Protein AF-A0A8T5A6K4-F1 (afdb_monomer)

Nearest PDB structures (foldseek):
  7a0g-assembly1_JJJ  TM=9.072E-01  e=1.292E+00  Serratia marcescens
  6grj-assembly1_B  TM=9.004E-01  e=2.793E+00  Aeromonas hydrophila
  6h2f-assembly1_A  TM=5.429E-01  e=4.488E+00  Aeromonas hydrophila subsp. hydrophila AL09-71
  6grj-assembly1_I  TM=4.596E-01  e=4.488E+00  Aeromonas hydrophila
  7a0g-assembly1_III  TM=4.175E-01  e=3.144E+00  Serratia marcescens

pLDDT: mean 89.65, std 10.55, range [46.16, 98.0]

Radius of gyration: 16.22 Å; Cα contacts (8 Å, |Δi|>4): 68; chains: 1; bounding box: 32×13×52 Å

Mean predicted aligned error: 5.37 Å

Structure (mmCIF, N/CA/C/O backbone):
data_AF-A0A8T5A6K4-F1
#
_entry.id   AF-A0A8T5A6K4-F1
#
loop_
_atom_site.group_PDB
_atom_site.id
_atom_site.type_symbol
_atom_site.label_atom_id
_atom_site.label_alt_id
_atom_site.label_comp_id
_atom_site.label_asym_id
_atom_site.label_entity_id
_atom_site.label_seq_id
_atom_site.pdbx_PDB_ins_code
_atom_site.Cartn_x
_atom_site.Cartn_y
_atom_site.Cartn_z
_atom_site.occupancy
_atom_site.B_iso_or_equiv
_atom_site.auth_seq_id
_atom_site.auth_comp_id
_atom_site.auth_asym_id
_atom_site.auth_atom_id
_atom_site.pdbx_PDB_model_num
ATOM 1 N N . MET A 1 1 ? -10.569 0.629 33.853 1.00 57.69 1 MET A N 1
ATOM 2 C CA . MET A 1 1 ? -10.685 0.255 32.422 1.00 57.69 1 MET A CA 1
ATOM 3 C C . MET A 1 1 ? -10.270 -1.206 32.284 1.00 57.69 1 MET A C 1
ATOM 5 O O . MET A 1 1 ? -9.165 -1.525 32.702 1.00 57.69 1 MET A O 1
ATOM 9 N N . SER A 1 2 ? -11.157 -2.089 31.807 1.00 69.75 2 SER A N 1
ATOM 10 C CA . SER A 1 2 ? -10.873 -3.531 31.654 1.00 69.75 2 SER A CA 1
ATOM 11 C C . SER A 1 2 ? -9.679 -3.766 30.713 1.00 69.75 2 SER A C 1
ATOM 13 O O . SER A 1 2 ? -9.529 -3.030 29.734 1.00 69.75 2 SER A O 1
ATOM 15 N N . LYS A 1 3 ? -8.848 -4.784 30.995 1.00 72.62 3 LYS A N 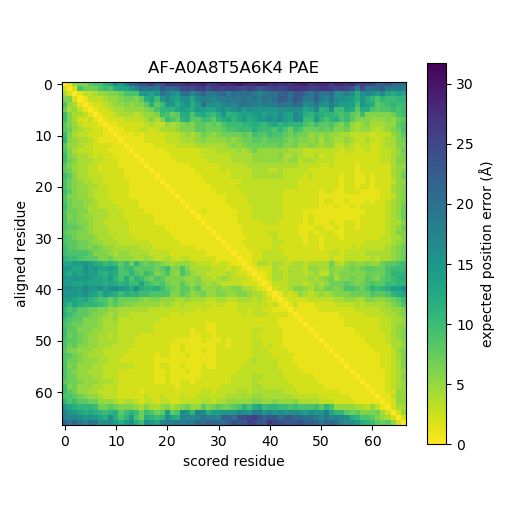1
ATOM 16 C CA . LYS A 1 3 ? -7.723 -5.225 30.139 1.00 72.62 3 LYS A CA 1
ATOM 17 C C . LYS A 1 3 ? -8.159 -5.396 28.678 1.00 72.62 3 LYS A C 1
ATOM 19 O O . LYS A 1 3 ? -7.451 -4.973 27.773 1.00 72.62 3 LYS A O 1
ATOM 24 N N . GLU A 1 4 ? -9.364 -5.914 28.478 1.00 73.12 4 GLU A N 1
ATOM 25 C CA . GLU A 1 4 ? -9.968 -6.189 27.175 1.00 73.12 4 GLU A CA 1
ATOM 26 C C . GLU A 1 4 ? -10.185 -4.917 26.333 1.00 73.12 4 GLU A C 1
ATOM 28 O O . GLU A 1 4 ? -9.818 -4.872 25.161 1.00 73.12 4 GLU A O 1
ATOM 33 N N . LYS A 1 5 ? -10.655 -3.821 26.953 1.00 72.50 5 LYS A N 1
ATOM 34 C CA . LYS A 1 5 ? -10.804 -2.522 26.270 1.00 72.50 5 LYS A CA 1
ATOM 35 C C . LYS A 1 5 ? -9.465 -1.939 25.816 1.00 72.50 5 LYS A C 1
ATOM 37 O O . LYS A 1 5 ? -9.425 -1.278 24.783 1.00 72.50 5 LYS A O 1
ATOM 42 N N . ARG A 1 6 ? -8.377 -2.155 26.568 1.00 76.50 6 ARG A N 1
ATOM 43 C CA . ARG A 1 6 ? -7.033 -1.712 26.149 1.00 76.50 6 ARG A CA 1
ATOM 44 C C . ARG A 1 6 ? -6.548 -2.489 24.929 1.00 76.50 6 ARG A C 1
ATOM 46 O O . ARG A 1 6 ? -6.036 -1.865 24.008 1.00 76.50 6 ARG A O 1
ATOM 53 N N . THR A 1 7 ? -6.747 -3.805 24.910 1.00 83.06 7 THR A N 1
ATOM 54 C CA . THR A 1 7 ? -6.336 -4.665 23.792 1.00 83.06 7 THR A CA 1
ATOM 55 C C . THR A 1 7 ? -7.071 -4.312 22.500 1.00 83.06 7 THR A C 1
ATOM 57 O O . THR A 1 7 ? -6.435 -4.178 21.457 1.00 83.06 7 THR A O 1
ATOM 60 N N . ILE A 1 8 ? -8.387 -4.078 22.570 1.00 84.75 8 ILE A N 1
ATOM 61 C CA . ILE A 1 8 ? -9.188 -3.662 21.408 1.00 84.75 8 ILE A CA 1
ATOM 62 C C . ILE A 1 8 ? -8.695 -2.315 20.866 1.00 84.75 8 ILE A C 1
ATOM 64 O O . ILE A 1 8 ? -8.483 -2.176 19.665 1.00 84.75 8 ILE A O 1
ATOM 68 N N . LEU A 1 9 ? -8.439 -1.341 21.747 1.00 82.94 9 LEU A N 1
ATOM 69 C CA . LEU A 1 9 ? -7.962 -0.020 21.335 1.00 82.94 9 LEU A CA 1
ATOM 70 C C . LEU A 1 9 ? -6.577 -0.089 20.670 1.00 82.94 9 LEU A C 1
ATOM 72 O O . LEU A 1 9 ? -6.357 0.541 19.638 1.00 82.94 9 LEU A O 1
ATOM 76 N N . SER A 1 10 ? -5.656 -0.886 21.226 1.00 87.31 10 SER A N 1
ATOM 77 C CA . SER A 1 10 ? -4.338 -1.095 20.618 1.00 87.31 10 SER A CA 1
ATOM 78 C C . SER A 1 10 ? -4.418 -1.811 19.273 1.00 87.31 10 SER A C 1
ATOM 80 O O . SER A 1 10 ? -3.646 -1.490 18.377 1.00 87.31 10 SER A O 1
ATOM 82 N N . LEU A 1 11 ? -5.360 -2.744 19.109 1.00 88.31 11 LEU A N 1
ATOM 83 C CA . LEU A 1 11 ? -5.551 -3.465 17.853 1.00 88.31 11 LEU A CA 1
ATOM 84 C C . LEU A 1 11 ? -6.010 -2.513 16.742 1.00 88.31 11 LEU A C 1
ATOM 86 O O . LEU A 1 11 ? -5.406 -2.493 15.676 1.00 88.31 11 LEU A O 1
ATOM 90 N N . VAL A 1 12 ? -7.015 -1.675 17.023 1.00 88.50 12 VAL A N 1
ATOM 91 C CA . VAL A 1 12 ? -7.526 -0.672 16.070 1.00 88.50 12 VAL A CA 1
ATOM 92 C C . VAL A 1 12 ? -6.447 0.350 15.708 1.00 88.50 12 VAL A C 1
ATOM 94 O O . VAL A 1 12 ? -6.323 0.757 14.554 1.00 88.50 12 VAL A O 1
ATOM 97 N N . PHE A 1 13 ? -5.631 0.757 16.681 1.00 89.88 13 PHE A N 1
ATOM 98 C CA . PHE A 1 13 ? -4.511 1.660 16.430 1.00 89.88 13 PHE A CA 1
ATOM 99 C C . PHE A 1 13 ? -3.461 1.033 15.501 1.00 89.88 13 PHE A C 1
ATOM 101 O O . PHE A 1 13 ? -3.046 1.663 14.527 1.00 89.88 13 PHE A O 1
ATOM 108 N N . MET A 1 14 ? -3.078 -0.221 15.760 1.00 92.12 14 MET A N 1
ATOM 109 C CA . MET A 1 14 ? -2.145 -0.956 14.905 1.00 92.12 14 MET A CA 1
ATOM 110 C C . MET A 1 14 ? -2.709 -1.176 13.500 1.00 92.12 14 MET A C 1
ATOM 112 O O . MET A 1 14 ? -1.981 -0.999 12.530 1.00 92.12 14 MET A O 1
ATOM 116 N N . GLU A 1 15 ? -4.004 -1.475 13.377 1.00 91.94 15 GLU A N 1
ATOM 117 C CA . GLU A 1 15 ? -4.698 -1.626 12.094 1.00 91.94 15 GLU A CA 1
ATOM 118 C C . GLU A 1 15 ? -4.579 -0.357 11.234 1.00 91.94 15 GLU A C 1
ATOM 120 O O . GLU A 1 15 ? -4.189 -0.435 10.066 1.00 91.94 15 GLU A O 1
ATOM 125 N N . LYS A 1 16 ? -4.802 0.826 11.823 1.00 91.38 16 LYS A N 1
ATOM 126 C CA . LYS A 1 16 ? -4.663 2.107 11.110 1.00 91.38 16 LYS A CA 1
ATOM 127 C C . LYS A 1 16 ? -3.216 2.416 10.720 1.00 91.38 16 LYS A C 1
ATOM 129 O O . LYS A 1 16 ? -2.985 2.900 9.612 1.00 91.38 16 LYS A O 1
ATOM 134 N N . ILE A 1 17 ? -2.240 2.114 11.581 1.00 95.31 17 ILE A N 1
ATOM 135 C CA . ILE A 1 17 ? -0.813 2.291 11.253 1.00 95.31 17 ILE A CA 1
ATOM 136 C C . ILE A 1 17 ? -0.404 1.373 10.101 1.00 95.31 17 ILE A C 1
ATOM 138 O O . ILE A 1 17 ? 0.218 1.834 9.145 1.00 95.31 17 ILE A O 1
ATOM 142 N N . SER A 1 18 ? -0.762 0.091 10.169 1.00 95.00 18 SER A N 1
ATOM 143 C CA . SER A 1 18 ? -0.462 -0.874 9.112 1.00 95.00 18 SER A CA 1
ATOM 144 C C . SER A 1 18 ? -1.121 -0.480 7.791 1.00 95.00 18 SER A C 1
ATOM 146 O O . SER A 1 18 ? -0.466 -0.535 6.752 1.00 95.00 18 SER A O 1
ATOM 148 N N . GLY A 1 19 ? -2.370 -0.003 7.830 1.00 95.94 19 GLY A N 1
ATOM 149 C CA . GLY A 1 19 ? -3.062 0.535 6.659 1.00 95.94 19 GLY A CA 1
ATOM 150 C C . GLY A 1 19 ? -2.347 1.746 6.054 1.00 95.94 19 GLY A C 1
ATOM 151 O O . GLY A 1 19 ? -2.142 1.806 4.844 1.00 95.94 19 GLY A O 1
ATOM 152 N N . PHE A 1 20 ? -1.881 2.676 6.891 1.00 96.62 20 PHE A N 1
ATOM 153 C CA . PHE A 1 20 ? -1.101 3.830 6.439 1.00 96.62 20 PHE A CA 1
ATOM 154 C C . PHE A 1 20 ? 0.238 3.428 5.812 1.00 96.62 20 PHE A C 1
ATOM 156 O O . PHE A 1 20 ? 0.590 3.928 4.745 1.00 96.62 20 PHE A O 1
ATOM 163 N N . MET A 1 21 ? 0.963 2.486 6.420 1.00 97.50 21 MET A N 1
ATOM 164 C CA . MET A 1 21 ? 2.202 1.955 5.843 1.00 97.50 21 MET A CA 1
ATOM 165 C C . MET A 1 21 ? 1.950 1.299 4.481 1.00 97.50 21 MET A C 1
ATOM 167 O O . MET A 1 21 ? 2.668 1.591 3.529 1.00 97.50 21 MET A O 1
ATOM 171 N N . LEU A 1 22 ? 0.908 0.469 4.364 1.00 97.38 22 LEU A N 1
ATOM 172 C CA . LEU A 1 22 ? 0.500 -0.154 3.100 1.00 97.38 22 LEU A CA 1
ATOM 173 C C . LEU A 1 22 ? 0.160 0.881 2.029 1.00 97.38 22 LEU A C 1
ATOM 175 O O . LEU A 1 22 ? 0.586 0.734 0.886 1.00 97.38 22 LEU A O 1
ATOM 179 N N . LEU A 1 23 ? -0.555 1.942 2.406 1.00 97.88 23 LEU A N 1
ATOM 180 C CA . LEU A 1 23 ? -0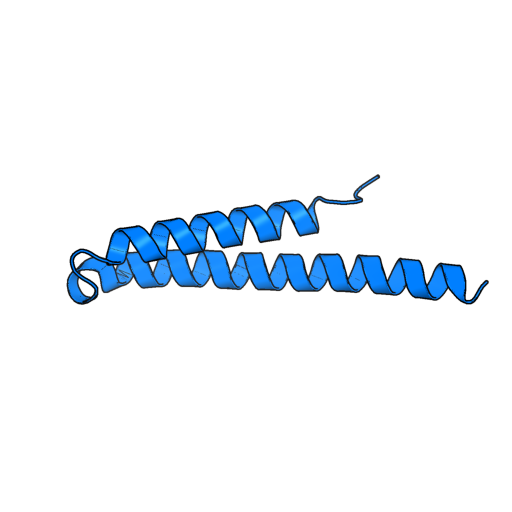.905 3.030 1.502 1.00 97.88 23 LEU A CA 1
ATOM 181 C C . LEU A 1 23 ? 0.350 3.717 0.953 1.00 97.88 23 LEU A C 1
ATOM 183 O O . LEU A 1 23 ? 0.501 3.846 -0.261 1.00 97.88 23 LEU A O 1
ATOM 187 N N . VAL A 1 24 ? 1.270 4.112 1.836 1.00 98.00 24 VAL A N 1
ATOM 188 C CA . VAL A 1 24 ? 2.522 4.780 1.452 1.00 98.00 24 VAL A CA 1
ATOM 189 C C . VAL A 1 24 ? 3.382 3.871 0.576 1.00 98.00 24 VAL A C 1
ATOM 191 O O . VAL A 1 24 ? 3.865 4.310 -0.466 1.00 98.00 24 VAL A O 1
ATOM 194 N N . ILE A 1 25 ? 3.542 2.601 0.958 1.00 97.88 25 ILE A N 1
ATOM 195 C CA . ILE A 1 25 ? 4.334 1.626 0.199 1.00 97.88 25 ILE A CA 1
ATOM 196 C C . ILE A 1 25 ? 3.704 1.366 -1.172 1.00 97.88 25 ILE A C 1
ATOM 198 O O . ILE A 1 25 ? 4.422 1.339 -2.168 1.00 97.88 25 ILE A O 1
ATOM 202 N N . GLY A 1 26 ? 2.381 1.212 -1.248 1.00 98.00 26 GLY A N 1
ATOM 203 C CA . GLY A 1 26 ? 1.665 0.985 -2.502 1.00 98.00 26 GLY A CA 1
ATOM 204 C C . GLY A 1 26 ? 1.793 2.159 -3.471 1.00 98.00 26 GLY A C 1
ATOM 205 O O . GLY A 1 26 ? 2.139 1.965 -4.637 1.00 98.00 26 GLY A O 1
ATOM 206 N N . VAL A 1 27 ? 1.604 3.387 -2.974 1.00 97.81 27 VAL A N 1
ATOM 207 C CA . VAL A 1 27 ? 1.785 4.615 -3.764 1.00 97.81 27 VAL A CA 1
ATOM 208 C C . VAL A 1 27 ? 3.234 4.759 -4.227 1.00 97.81 27 VAL A C 1
ATOM 210 O O . VAL A 1 27 ? 3.469 5.023 -5.405 1.00 97.81 27 VAL A O 1
ATOM 213 N N . ALA A 1 28 ? 4.207 4.542 -3.337 1.00 97.44 28 ALA A N 1
ATOM 214 C CA . ALA A 1 28 ? 5.621 4.599 -3.691 1.00 97.44 28 ALA A CA 1
ATOM 215 C C . ALA A 1 28 ? 5.972 3.556 -4.761 1.00 97.44 28 ALA A C 1
ATOM 217 O O . ALA A 1 28 ? 6.608 3.896 -5.755 1.00 97.44 28 ALA A O 1
ATOM 218 N N . LEU A 1 29 ? 5.514 2.309 -4.605 1.00 96.44 29 LEU A N 1
ATOM 219 C CA . LEU A 1 29 ? 5.752 1.240 -5.573 1.00 96.44 29 LEU A CA 1
ATOM 220 C C . LEU A 1 29 ? 5.178 1.591 -6.947 1.00 96.44 29 LEU A C 1
ATOM 222 O O . LEU A 1 29 ? 5.892 1.479 -7.940 1.00 96.44 29 LEU A O 1
ATOM 226 N N . ALA A 1 30 ? 3.927 2.054 -7.009 1.00 96.75 30 ALA A N 1
ATOM 227 C CA . ALA A 1 30 ? 3.300 2.451 -8.266 1.00 96.75 30 ALA A CA 1
ATOM 228 C C . ALA A 1 30 ? 4.027 3.639 -8.919 1.00 96.75 30 ALA A C 1
ATOM 230 O O . ALA A 1 30 ? 4.266 3.628 -10.126 1.00 96.75 30 ALA A O 1
ATOM 231 N N . TYR A 1 31 ? 4.432 4.632 -8.124 1.00 96.44 31 TYR A N 1
ATOM 232 C CA . TYR A 1 31 ? 5.166 5.805 -8.597 1.00 96.44 31 TYR A CA 1
ATOM 233 C C . TYR A 1 31 ? 6.542 5.441 -9.168 1.00 96.44 31 TYR A C 1
ATOM 235 O O . TYR A 1 31 ? 6.875 5.826 -10.289 1.00 96.44 31 TYR A O 1
ATOM 243 N N . TYR A 1 32 ? 7.332 4.658 -8.430 1.00 94.94 32 TYR A N 1
ATOM 244 C CA . TYR A 1 32 ? 8.648 4.223 -8.890 1.00 94.94 32 TYR A CA 1
ATOM 245 C C . TYR A 1 32 ? 8.544 3.272 -10.084 1.00 94.94 32 TYR A C 1
ATOM 247 O O . TYR A 1 32 ? 9.276 3.443 -11.055 1.00 94.94 32 TYR A O 1
ATOM 255 N N . ALA A 1 33 ? 7.605 2.326 -10.069 1.00 94.31 33 ALA A N 1
ATOM 256 C CA . ALA A 1 33 ? 7.395 1.428 -11.200 1.00 94.31 33 ALA A CA 1
ATOM 257 C C . ALA A 1 33 ? 6.999 2.185 -12.477 1.00 94.31 33 ALA A C 1
ATOM 259 O O . ALA A 1 33 ? 7.448 1.823 -13.561 1.00 94.31 33 ALA A O 1
ATOM 260 N N . ASN A 1 34 ? 6.219 3.263 -12.354 1.00 93.38 34 ASN A N 1
ATOM 261 C CA . ASN A 1 34 ? 5.869 4.120 -13.482 1.00 93.38 34 ASN A CA 1
ATOM 262 C C . ASN A 1 34 ? 7.059 4.955 -13.984 1.00 93.38 34 ASN A C 1
ATOM 264 O O . ASN A 1 34 ? 7.285 5.035 -15.187 1.00 93.38 34 ASN A O 1
ATOM 268 N N . ASN A 1 35 ? 7.852 5.539 -13.081 1.00 93.94 35 ASN A N 1
ATOM 269 C CA . ASN A 1 35 ? 9.015 6.351 -13.462 1.00 93.94 35 ASN A CA 1
ATOM 270 C C . ASN A 1 35 ? 10.141 5.538 -14.111 1.00 93.94 35 ASN A C 1
ATOM 272 O O . ASN A 1 35 ? 10.876 6.066 -14.938 1.00 93.94 35 ASN A O 1
ATOM 276 N N . TYR A 1 36 ? 10.281 4.267 -13.738 1.00 92.44 36 TYR A N 1
ATOM 277 C CA . TYR A 1 36 ? 11.308 3.373 -14.272 1.00 92.44 36 TYR A CA 1
ATOM 278 C C . TYR A 1 36 ? 10.719 2.309 -15.206 1.00 92.44 36 TYR A C 1
ATOM 280 O O . TYR A 1 36 ? 11.328 1.256 -15.399 1.00 92.44 36 TYR A O 1
ATOM 288 N N . ILE A 1 37 ? 9.545 2.562 -15.799 1.00 89.69 37 ILE A N 1
ATOM 289 C CA . ILE A 1 37 ? 8.832 1.569 -16.615 1.00 89.69 37 ILE A CA 1
ATOM 290 C C . ILE A 1 37 ? 9.663 1.098 -17.817 1.00 89.69 37 ILE A C 1
ATOM 292 O O . ILE A 1 37 ? 9.654 -0.084 -18.149 1.00 89.69 37 ILE A O 1
ATOM 296 N N . GLU A 1 38 ? 10.458 1.995 -18.406 1.00 86.12 38 GLU A N 1
ATOM 297 C CA . GLU A 1 38 ? 11.370 1.683 -19.513 1.00 86.12 38 GLU A CA 1
ATOM 298 C C . GLU A 1 38 ? 12.486 0.712 -19.097 1.00 86.12 38 GLU A C 1
ATOM 300 O O . GLU A 1 38 ? 12.864 -0.164 -19.872 1.00 86.12 38 GLU A O 1
ATOM 305 N N . TYR A 1 39 ? 12.969 0.810 -17.854 1.00 89.56 39 TYR A N 1
ATOM 306 C CA . TYR A 1 39 ? 13.997 -0.081 -17.302 1.00 89.56 39 TYR A CA 1
ATOM 307 C C . TYR A 1 39 ? 13.423 -1.415 -16.814 1.00 89.56 39 TYR A C 1
ATOM 309 O O . TYR A 1 39 ? 14.109 -2.434 -16.832 1.00 89.56 39 TYR A O 1
ATOM 317 N N . LEU A 1 40 ? 12.162 -1.414 -16.375 1.00 83.75 40 LEU A N 1
ATOM 318 C CA . LEU A 1 40 ? 11.434 -2.615 -15.965 1.00 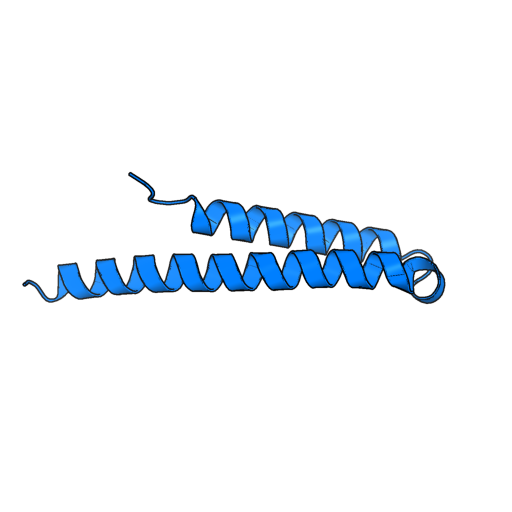83.75 40 LEU A CA 1
ATOM 319 C C . LEU A 1 40 ? 10.954 -3.435 -17.170 1.00 83.75 40 LEU A C 1
ATOM 321 O O . LEU A 1 40 ? 10.679 -4.623 -17.028 1.00 83.75 40 LEU A O 1
ATOM 325 N N . GLY A 1 41 ? 10.844 -2.838 -18.357 1.00 88.00 41 GLY A N 1
ATOM 326 C CA . GLY A 1 41 ? 10.326 -3.517 -19.540 1.00 88.00 41 GLY A CA 1
ATOM 327 C C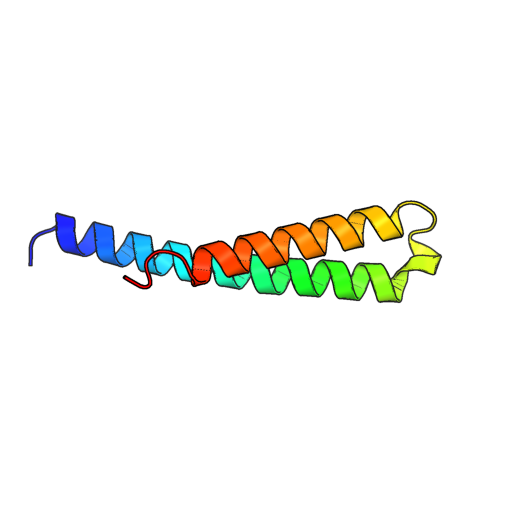 . GLY A 1 41 ? 8.895 -4.030 -19.326 1.00 88.00 41 GLY A C 1
ATOM 328 O O . GLY A 1 41 ? 8.067 -3.388 -18.679 1.00 88.00 41 GLY A O 1
ATOM 329 N N . GLY A 1 42 ? 8.589 -5.221 -19.848 1.00 88.25 42 GLY A N 1
ATOM 330 C CA . GLY A 1 42 ? 7.227 -5.778 -19.845 1.00 88.25 42 GLY A CA 1
ATOM 331 C C . GLY A 1 42 ? 6.620 -6.067 -18.463 1.00 88.25 42 GLY A C 1
ATOM 332 O O . GLY A 1 42 ? 5.408 -6.241 -18.365 1.00 88.25 42 GLY A O 1
ATOM 333 N N . ILE A 1 43 ? 7.423 -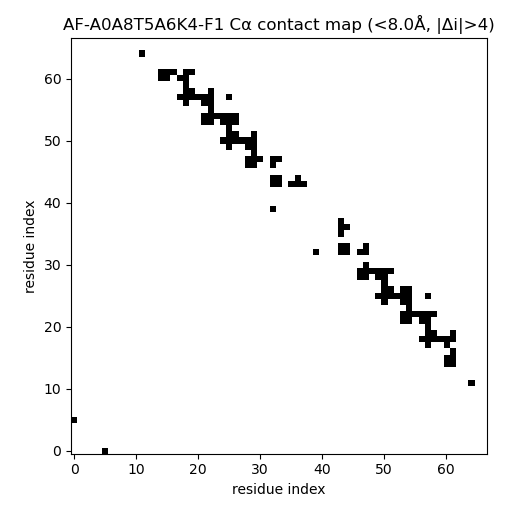6.097 -17.393 1.00 91.00 43 ILE A N 1
ATOM 334 C CA . ILE A 1 43 ? 6.934 -6.323 -16.020 1.00 91.00 43 ILE A CA 1
ATOM 335 C C . ILE A 1 43 ? 6.560 -5.024 -15.290 1.00 91.00 43 ILE A C 1
ATOM 337 O O . ILE A 1 43 ? 5.943 -5.081 -14.229 1.00 91.00 43 ILE A O 1
ATOM 341 N N . GLY A 1 44 ? 6.876 -3.850 -15.847 1.00 91.25 44 GLY A N 1
ATOM 342 C CA . GLY A 1 44 ? 6.531 -2.554 -15.253 1.00 91.25 44 GLY A CA 1
ATOM 343 C C . GLY A 1 44 ? 5.038 -2.402 -14.911 1.00 91.25 44 GLY A C 1
ATOM 344 O O . GLY A 1 44 ? 4.718 -2.105 -13.757 1.00 91.25 44 GLY A O 1
ATOM 345 N N . PRO A 1 45 ? 4.106 -2.704 -15.840 1.00 93.12 45 PRO A N 1
ATOM 346 C CA . PRO A 1 45 ? 2.668 -2.651 -15.568 1.00 93.12 45 PRO A CA 1
ATOM 347 C C . PRO A 1 45 ? 2.212 -3.541 -14.402 1.00 93.12 45 PRO A C 1
ATOM 349 O O . PRO A 1 45 ? 1.295 -3.172 -13.668 1.00 93.12 45 PRO A O 1
ATOM 352 N N . PHE A 1 46 ? 2.866 -4.689 -14.189 1.00 94.38 46 PHE A N 1
ATOM 353 C CA . PHE A 1 46 ? 2.549 -5.593 -13.082 1.00 94.38 46 PHE A CA 1
ATOM 354 C C . PHE A 1 46 ? 2.857 -4.952 -11.723 1.00 94.38 46 PHE A C 1
ATOM 356 O O . PHE A 1 46 ? 2.020 -4.987 -10.821 1.00 94.38 46 PHE A O 1
ATOM 363 N 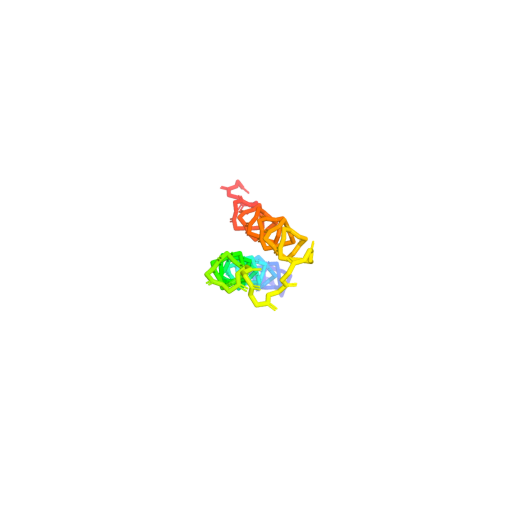N . PHE A 1 47 ? 4.016 -4.303 -11.583 1.00 94.44 47 PHE A N 1
ATOM 364 C CA . PHE A 1 47 ? 4.378 -3.600 -10.348 1.00 94.44 47 PHE A CA 1
ATOM 365 C C . PHE A 1 47 ? 3.483 -2.390 -10.075 1.00 94.44 47 PHE A C 1
ATOM 367 O O . PHE A 1 47 ? 3.125 -2.148 -8.922 1.00 94.44 47 PHE A O 1
ATOM 374 N N . ILE A 1 48 ? 3.074 -1.668 -11.122 1.00 95.12 48 ILE A N 1
ATOM 375 C CA . ILE A 1 48 ? 2.115 -0.564 -10.991 1.00 95.12 48 ILE A CA 1
ATOM 376 C C . ILE A 1 48 ? 0.781 -1.092 -10.458 1.00 95.12 48 ILE A C 1
ATOM 378 O O . ILE A 1 48 ? 0.267 -0.568 -9.470 1.0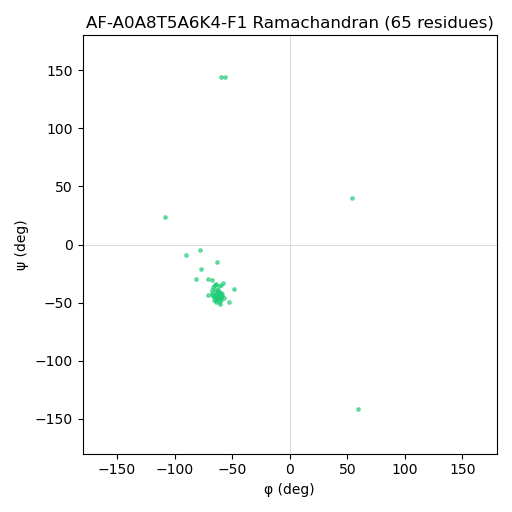0 95.12 48 ILE A O 1
ATOM 382 N N . MET A 1 49 ? 0.247 -2.164 -11.052 1.00 96.75 49 MET A N 1
ATOM 383 C CA . MET A 1 49 ? -1.004 -2.779 -10.599 1.00 96.75 49 MET A CA 1
ATOM 384 C C . MET A 1 49 ? -0.897 -3.283 -9.153 1.00 96.75 49 MET A C 1
ATOM 386 O O . MET A 1 49 ? -1.794 -3.024 -8.350 1.00 96.75 49 MET A O 1
ATOM 390 N N . ALA A 1 50 ? 0.210 -3.936 -8.792 1.00 96.56 50 ALA A N 1
ATOM 391 C CA . ALA A 1 50 ? 0.460 -4.375 -7.421 1.00 96.56 50 ALA A CA 1
ATOM 392 C C . ALA A 1 50 ? 0.488 -3.191 -6.435 1.00 96.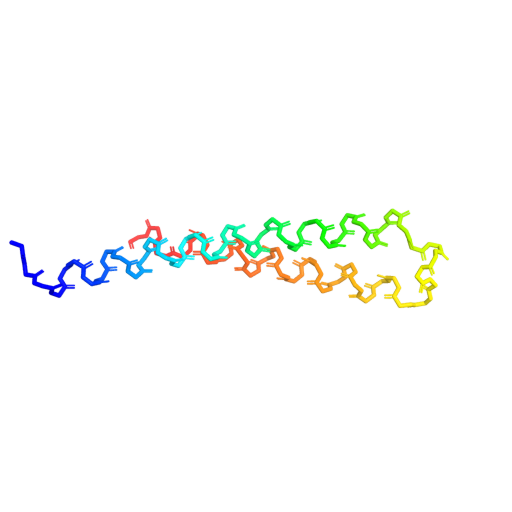56 50 ALA A C 1
ATOM 394 O O . ALA A 1 50 ? -0.149 -3.252 -5.384 1.00 96.56 50 ALA A O 1
ATOM 395 N N . GLY A 1 51 ? 1.162 -2.091 -6.791 1.00 97.00 51 GLY A N 1
ATOM 396 C CA . GLY A 1 51 ? 1.201 -0.868 -5.986 1.00 97.00 51 GLY A CA 1
ATOM 397 C C . GLY A 1 51 ? -0.180 -0.242 -5.787 1.00 97.00 51 GLY A C 1
ATOM 398 O O . GLY A 1 51 ? -0.540 0.114 -4.665 1.00 97.00 51 GLY A O 1
ATOM 399 N N . VAL A 1 52 ? -0.998 -0.192 -6.842 1.00 97.62 52 VAL A N 1
ATOM 400 C CA . VAL A 1 52 ? -2.384 0.299 -6.771 1.00 97.62 52 VAL A CA 1
ATOM 401 C C . VAL A 1 52 ? -3.240 -0.576 -5.853 1.00 97.62 52 VAL A C 1
ATOM 403 O O . VAL A 1 52 ? -3.955 -0.044 -5.004 1.00 97.62 52 VAL A O 1
ATOM 406 N N . ILE A 1 53 ? -3.145 -1.906 -5.959 1.00 97.94 53 ILE A N 1
ATOM 407 C CA . ILE A 1 53 ? -3.884 -2.829 -5.082 1.00 97.94 53 ILE A CA 1
ATOM 408 C C . ILE A 1 53 ? -3.468 -2.633 -3.619 1.00 97.94 53 ILE A C 1
ATOM 410 O O . ILE A 1 53 ? -4.333 -2.527 -2.750 1.00 97.94 53 ILE A O 1
ATOM 414 N N . LEU A 1 54 ? -2.165 -2.525 -3.337 1.00 97.50 54 LEU A N 1
ATOM 415 C CA . LEU A 1 54 ? -1.661 -2.259 -1.985 1.00 97.50 54 LEU A CA 1
ATOM 416 C C . LEU A 1 54 ? -2.169 -0.922 -1.436 1.00 97.50 54 LEU A C 1
ATOM 418 O O . LEU A 1 54 ? -2.577 -0.858 -0.276 1.00 97.50 54 LEU A O 1
ATOM 422 N N . ALA A 1 55 ? -2.200 0.123 -2.267 1.00 97.56 55 ALA A N 1
ATOM 423 C CA . ALA A 1 55 ? -2.726 1.425 -1.880 1.00 97.56 55 ALA A CA 1
ATOM 424 C C . ALA A 1 55 ? -4.221 1.354 -1.529 1.00 97.56 55 ALA A C 1
ATOM 426 O O . ALA A 1 55 ? -4.638 1.882 -0.499 1.00 97.56 55 ALA A O 1
ATOM 427 N N . ILE A 1 56 ? -5.019 0.644 -2.334 1.00 97.31 56 ILE A N 1
ATOM 428 C CA . ILE A 1 56 ? -6.449 0.428 -2.069 1.00 97.31 56 ILE A CA 1
ATOM 429 C C . ILE A 1 56 ? -6.647 -0.347 -0.761 1.00 97.31 56 ILE A C 1
ATOM 431 O O . ILE A 1 56 ? -7.455 0.062 0.068 1.00 97.31 56 ILE A O 1
ATOM 435 N N . LEU A 1 57 ? -5.896 -1.429 -0.536 1.00 96.19 57 LEU A N 1
ATOM 436 C CA . LEU A 1 57 ? -5.980 -2.204 0.705 1.00 96.19 57 LEU A CA 1
ATOM 437 C C . LEU A 1 57 ? -5.593 -1.364 1.928 1.00 96.19 57 LEU A C 1
ATOM 439 O O . LEU A 1 57 ? -6.301 -1.386 2.934 1.00 96.19 57 LEU A O 1
ATOM 443 N N . GLY A 1 58 ? -4.517 -0.578 1.829 1.00 96.12 58 GLY A N 1
ATOM 444 C CA . GLY A 1 58 ? -4.112 0.352 2.880 1.00 96.12 58 GLY A CA 1
ATOM 445 C C . GLY A 1 58 ? -5.204 1.375 3.197 1.00 96.12 58 GLY A C 1
ATOM 446 O O . GLY A 1 58 ? -5.538 1.589 4.363 1.00 96.12 58 GLY A O 1
ATOM 447 N N . LEU A 1 59 ? -5.833 1.941 2.163 1.00 95.88 59 LEU A N 1
ATOM 448 C CA . LEU A 1 59 ? -6.949 2.873 2.312 1.00 95.88 59 LEU A CA 1
ATOM 449 C C . LEU A 1 59 ? -8.162 2.217 2.990 1.00 95.88 59 LEU A C 1
ATOM 451 O O . LEU A 1 59 ? -8.730 2.796 3.916 1.00 95.88 59 LEU A O 1
ATOM 455 N N . LEU A 1 60 ? -8.529 0.999 2.580 1.00 94.69 60 LEU A N 1
ATOM 456 C CA . LEU A 1 60 ? -9.628 0.241 3.183 1.00 94.69 60 LEU A CA 1
ATOM 457 C C . LEU A 1 60 ? -9.384 -0.024 4.673 1.00 94.69 60 LEU A C 1
ATOM 459 O O . LEU A 1 60 ? -10.299 0.151 5.473 1.00 94.69 60 LEU A O 1
ATOM 463 N N . MET A 1 61 ? -8.157 -0.375 5.067 1.00 92.81 61 MET A N 1
ATOM 464 C CA . MET A 1 61 ? -7.804 -0.575 6.479 1.00 92.81 61 MET A CA 1
ATOM 465 C C . MET A 1 61 ? -7.911 0.721 7.295 1.00 92.81 61 MET A C 1
ATOM 467 O O . MET A 1 61 ? -8.402 0.695 8.422 1.00 92.81 61 MET A O 1
ATOM 471 N N . ILE A 1 62 ? -7.513 1.867 6.732 1.00 92.38 62 ILE A N 1
ATOM 472 C CA . ILE A 1 62 ? -7.631 3.171 7.409 1.00 92.38 62 ILE A CA 1
ATOM 473 C C . ILE A 1 62 ? -9.101 3.553 7.619 1.00 92.38 62 ILE A C 1
ATOM 475 O O . ILE A 1 62 ? -9.463 4.018 8.706 1.00 92.38 62 ILE A O 1
ATOM 479 N N . ILE A 1 63 ? -9.926 3.355 6.586 1.00 90.81 63 ILE A N 1
ATOM 480 C CA . ILE A 1 63 ? -11.366 3.655 6.581 1.00 90.81 63 ILE A CA 1
ATOM 481 C C . ILE A 1 63 ? -12.141 2.679 7.472 1.00 90.81 63 ILE A C 1
ATOM 483 O O . ILE A 1 63 ? -13.168 3.049 8.041 1.00 90.81 63 ILE A O 1
ATOM 487 N N . SER A 1 64 ? -11.658 1.445 7.623 1.00 83.06 64 SER A N 1
ATOM 488 C CA . SER A 1 64 ? -12.306 0.447 8.467 1.00 83.06 64 SER A CA 1
ATOM 489 C C . SER A 1 64 ? -12.485 0.953 9.907 1.00 83.06 64 SER A C 1
ATOM 491 O O . SER A 1 64 ? -11.652 1.695 10.448 1.00 83.06 64 SER A O 1
ATOM 493 N N . ARG A 1 65 ? -13.609 0.559 10.525 1.00 68.25 65 ARG A N 1
ATOM 494 C CA . ARG A 1 65 ? -13.976 0.919 11.906 1.00 68.25 65 ARG A CA 1
ATOM 495 C C . ARG A 1 65 ? -13.976 2.437 12.168 1.00 68.25 65 ARG A C 1
ATOM 497 O O . ARG A 1 65 ? -13.480 2.891 13.199 1.00 68.25 65 ARG A O 1
ATOM 504 N N . MET A 1 66 ? -14.471 3.231 11.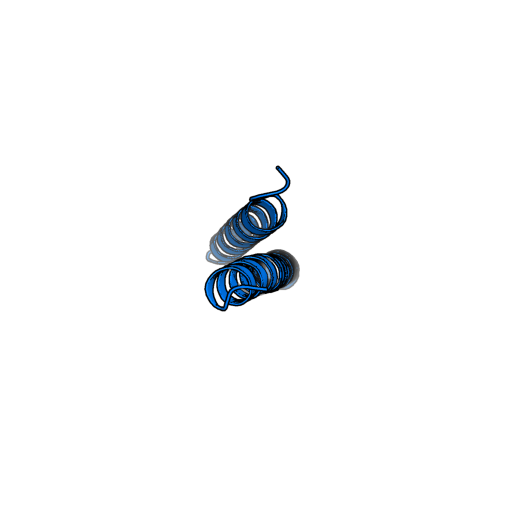212 1.00 61.28 66 MET A N 1
ATOM 505 C CA . MET A 1 66 ? -14.850 4.632 11.468 1.00 61.28 66 MET A CA 1
ATOM 506 C C . MET A 1 66 ? -16.208 4.769 12.181 1.00 61.28 66 MET A C 1
ATOM 508 O O . MET A 1 66 ? -16.564 5.880 12.566 1.00 61.28 66 MET A O 1
ATOM 512 N N . GLU A 1 67 ? -16.912 3.656 12.399 1.00 46.16 67 GLU A N 1
ATOM 513 C CA . GLU A 1 67 ? -18.140 3.534 13.198 1.00 46.16 67 GLU A CA 1
ATOM 514 C C . GLU A 1 67 ? -17.888 2.758 14.497 1.00 46.16 67 GLU A C 1
ATOM 516 O O . GLU A 1 67 ? -17.112 1.769 14.456 1.00 46.16 67 GLU A O 1
#

Solvent-accessible surface area (backbone atoms only — not comparable to full-atom values): 3394 Å² total; per-residue (Å²): 132,61,73,65,62,53,53,55,52,52,49,55,52,50,44,35,52,53,10,49,51,33,24,53,51,8,51,48,40,22,51,52,28,59,76,40,26,83,82,49,45,92,55,17,67,56,44,26,51,51,9,50,52,34,23,51,53,9,48,50,41,51,59,48,80,81,115

Sequence (67 aa):
MSKEKRTILSLVFMEKISGFMLLVIGVALAYYANNYIEYLGGIGPFFIMAGVILAILGLLMIISRME

Secondary structure (DSSP, 8-state):
--HHHHHHHHHHHHHHHHHHHHHHHHHHHHHHHHHTHHHHGGGHHHHHHHHHHHHHHHHHHHHTT--

Foldseek 3Di:
DDPVVVVVVVVLVVLLVQLVVLLVQLVVQLVVLVVCVVVVDPCSVVSNVSSVVSNVSSVCSNVPPPD